Protein AF-0000000075631881 (afdb_homodimer)

Foldseek 3Di:
DVVLVVLVVVLVVLVVVLVVLVVCLVPPDDDPVNVVSVVVSVVSVVVSVVSVVVSVVVVVVCCVVVVD/DVVLVVLVVVLVVLVVVLVVLVVCLVPPDDDPVNVVSVVVSVVSVVVSVVSVVVSVVVVVVCCVVVVD

Nearest PDB structures (foldseek):
  4l0r-assembly1_B  TM=8.902E-01  e=3.513E-01  Homo sapiens
  3na7-assembly1_A  TM=8.625E-01  e=1.072E+00  Helicobacter pylori NCTC 11638
  4ilo-assembly1_A  TM=9.335E-01  e=8.196E+00  Chlamydia trachomatis L2/434/Bu
  3k6c-assembly1_A  TM=7.087E-01  e=4.848E+00  Nitrosomonas europaea
  3k6c-assembly1_J  TM=4.948E-01  e=3.063E+00  Nitrosomonas europaea

Secondary structure (DSSP, 8-state):
-HHHHHHHHHHHHHHHHHHHHHHHHHH--SSHHHHHHHHHHHHHHHHHHHHHHHHHHHHHHHHHHHT-/-HHHHHHHHHHHHHHHHHHHHHHHHHHS-SSHHHHHHHHHHH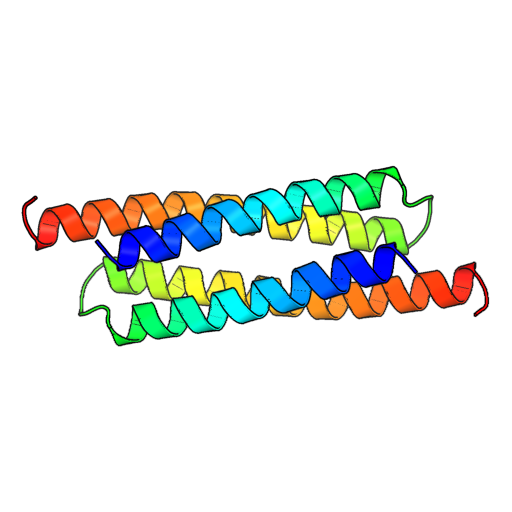HHHHHHHHHHHHHHHHHHHHHHHHT-

Solvent-accessible surface area (backbone atoms only — not comparable to full-atom values): 7312 Å² total; per-residue (Å²): 110,69,66,56,51,52,41,50,52,50,36,55,54,44,52,51,47,47,55,53,43,52,52,46,57,71,68,46,63,91,54,75,44,40,57,48,46,52,52,50,44,51,51,49,49,52,49,36,55,49,44,49,54,41,42,54,49,37,47,54,43,47,29,66,72,64,69,104,111,68,67,56,52,52,42,50,51,50,37,56,54,44,52,51,48,49,54,54,43,51,51,46,55,72,69,46,63,90,55,76,46,39,56,48,46,52,51,49,45,50,52,50,50,52,48,38,54,50,45,51,55,42,43,53,51,37,49,53,41,48,28,67,72,64,70,103

Radius of gyration: 16.89 Å; Cα contacts (8 Å, |Δi|>4): 104; chains: 2; bounding box: 19×60×32 Å

pLDDT: mean 89.64, std 8.31, range [59.59, 97.19]

Organism: Culex quinquefasciatus (NCBI:txid7176)

Sequence (136 aa):
MTEMTEMTKIYKISKWHIFRLKSLVERFGDGPGMKTLNMTLSMVAANVEWVSRSQTSIFNWIEQKYHFMTEMTEMTKIYKISKWHIFRLKSLVERFGDGPGMKTLNMTLSMVAANVEWVSRSQTSIFNWIEQKYHF

Structure (mmCIF, N/CA/C/O backbone):
data_AF-0000000075631881-model_v1
#
loop_
_entity.id
_entity.type
_entity.pdbx_description
1 polymer 'Alanyl aminopeptidase'
#
loop_
_atom_site.group_PDB
_atom_site.id
_atom_site.type_symbol
_atom_site.label_atom_id
_atom_site.label_alt_id
_atom_site.label_comp_id
_atom_site.label_asym_id
_atom_site.label_entity_id
_atom_site.label_seq_id
_atom_site.pdbx_PDB_ins_code
_atom_site.Cartn_x
_atom_site.Cartn_y
_atom_site.Cartn_z
_atom_site.occupancy
_atom_site.B_iso_or_equiv
_atom_site.auth_seq_id
_atom_site.auth_comp_id
_atom_site.auth_asym_id
_atom_site.auth_atom_id
_atom_site.pdbx_PDB_model_num
ATOM 1 N N . MET A 1 1 ? 6.363 20.922 5.238 1 67.38 1 MET A N 1
ATOM 2 C CA . MET A 1 1 ? 6.895 20.438 3.967 1 67.38 1 MET A CA 1
ATOM 3 C C . MET A 1 1 ? 7.27 18.969 4.059 1 67.38 1 MET A C 1
ATOM 5 O O . MET A 1 1 ? 6.988 18.188 3.139 1 67.38 1 MET A O 1
ATOM 9 N N . THR A 1 2 ? 7.691 18.531 5.234 1 79.94 2 THR A N 1
ATOM 10 C CA . THR A 1 2 ? 8.141 17.156 5.434 1 79.94 2 THR A CA 1
ATOM 11 C C . THR A 1 2 ? 6.961 16.188 5.383 1 79.94 2 THR A C 1
ATOM 13 O O . THR A 1 2 ? 7.07 15.094 4.812 1 79.94 2 THR A O 1
ATOM 16 N N . GLU A 1 3 ? 5.758 16.672 5.711 1 81 3 GLU A N 1
ATOM 17 C CA . GLU A 1 3 ? 4.555 15.836 5.727 1 81 3 GLU A CA 1
ATOM 18 C C . GLU A 1 3 ? 4.078 15.531 4.309 1 81 3 GLU A C 1
ATOM 20 O O . GLU A 1 3 ? 3.711 14.398 4.004 1 81 3 GLU A O 1
ATOM 25 N N . MET A 1 4 ? 4.227 16.531 3.555 1 85.75 4 MET A N 1
ATOM 26 C CA . MET A 1 4 ? 3.797 16.359 2.174 1 85.75 4 MET A CA 1
ATOM 27 C C . MET A 1 4 ? 4.758 15.438 1.42 1 85.75 4 MET A C 1
ATOM 29 O O . MET A 1 4 ? 4.336 14.648 0.578 1 85.75 4 MET A O 1
ATOM 33 N N . THR A 1 5 ? 6 15.602 1.818 1 92.12 5 THR A N 1
ATOM 34 C CA . THR A 1 5 ? 7.008 14.766 1.172 1 92.12 5 THR A C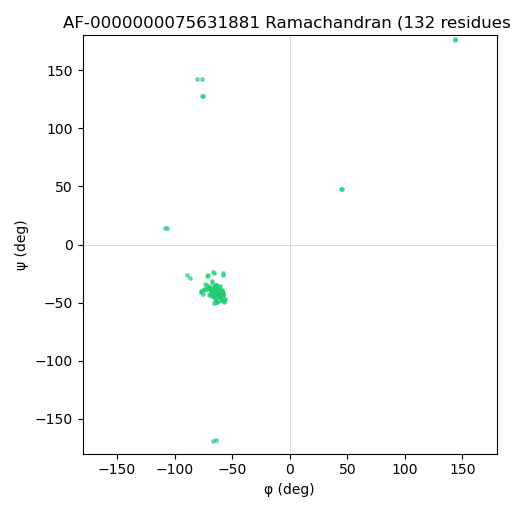A 1
ATOM 35 C C . THR A 1 5 ? 6.789 13.289 1.512 1 92.12 5 THR A C 1
ATOM 37 O O . THR A 1 5 ? 6.938 12.422 0.651 1 92.12 5 THR A O 1
ATOM 40 N N . GLU A 1 6 ? 6.457 13.008 2.723 1 91.81 6 GLU A N 1
ATOM 41 C CA . GLU A 1 6 ? 6.207 11.633 3.143 1 91.81 6 GLU A CA 1
ATOM 42 C C . GLU A 1 6 ? 4.996 11.047 2.42 1 91.81 6 GLU A C 1
ATOM 44 O O . GLU A 1 6 ? 5.051 9.922 1.921 1 91.81 6 GLU A O 1
ATOM 49 N N . MET A 1 7 ? 3.943 11.852 2.256 1 92.75 7 MET A N 1
ATOM 50 C CA . MET A 1 7 ? 2.74 11.359 1.587 1 92.75 7 MET A CA 1
ATOM 51 C C . MET A 1 7 ? 3 11.133 0.102 1 92.75 7 MET A C 1
ATOM 53 O O . MET A 1 7 ? 2.482 10.18 -0.482 1 92.75 7 MET A O 1
ATOM 57 N N . THR A 1 8 ? 3.768 12.031 -0.409 1 95.31 8 THR A N 1
ATOM 58 C CA . THR A 1 8 ? 4.113 11.875 -1.818 1 95.31 8 THR A CA 1
ATOM 59 C C . THR A 1 8 ? 4.93 10.609 -2.043 1 95.31 8 THR A C 1
ATOM 61 O O . THR A 1 8 ? 4.727 9.898 -3.031 1 95.31 8 THR A O 1
ATOM 64 N N . LYS A 1 9 ? 5.848 10.281 -1.112 1 95.5 9 LYS A N 1
ATOM 65 C CA . LYS A 1 9 ? 6.641 9.055 -1.2 1 95.5 9 LYS A CA 1
ATOM 66 C C . LYS A 1 9 ? 5.758 7.816 -1.111 1 95.5 9 LYS A C 1
ATOM 68 O O . LYS A 1 9 ? 5.902 6.883 -1.904 1 95.5 9 LYS A O 1
ATOM 73 N N . ILE A 1 10 ? 4.832 7.867 -0.207 1 96.12 10 ILE A N 1
ATOM 74 C CA . ILE A 1 10 ? 3.906 6.754 -0.027 1 96.12 10 ILE A CA 1
ATOM 75 C C . ILE A 1 10 ? 3.092 6.547 -1.303 1 96.12 10 ILE A C 1
ATOM 77 O O . ILE A 1 10 ? 2.957 5.422 -1.788 1 96.12 10 ILE A O 1
ATOM 81 N N . TYR A 1 11 ? 2.637 7.578 -1.926 1 96 11 TYR A N 1
ATOM 82 C CA . TYR A 1 11 ? 1.853 7.508 -3.152 1 96 11 TYR A CA 1
ATOM 83 C C . TYR A 1 11 ? 2.672 6.91 -4.289 1 96 11 TYR A C 1
ATOM 85 O O . TYR A 1 11 ? 2.232 5.969 -4.957 1 96 11 TYR A O 1
ATOM 93 N N . LYS A 1 12 ? 3.879 7.426 -4.492 1 96.5 12 LYS A N 1
ATOM 94 C CA . LYS A 1 12 ? 4.727 6.988 -5.598 1 96.5 12 LYS A CA 1
ATOM 95 C C . LYS A 1 12 ? 5.059 5.5 -5.48 1 96.5 12 LYS A C 1
ATOM 97 O O . L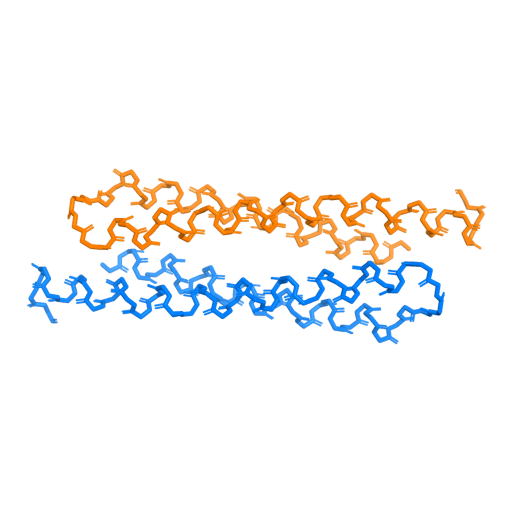YS A 1 12 ? 4.949 4.758 -6.457 1 96.5 12 LYS A O 1
ATOM 102 N N . ILE A 1 13 ? 5.402 5.008 -4.355 1 96.25 13 ILE A N 1
ATOM 103 C CA . ILE A 1 13 ? 5.809 3.619 -4.176 1 96.25 13 ILE A CA 1
ATOM 104 C C . ILE A 1 13 ? 4.59 2.703 -4.305 1 96.25 13 ILE A C 1
ATOM 106 O O . ILE A 1 13 ? 4.688 1.608 -4.863 1 96.25 13 ILE A O 1
ATOM 110 N N . SER A 1 14 ? 3.387 3.166 -3.787 1 95.62 14 SER A N 1
ATOM 111 C CA . SER A 1 14 ? 2.178 2.359 -3.922 1 95.62 14 SER A CA 1
ATOM 112 C C . SER A 1 14 ? 1.784 2.193 -5.387 1 95.62 14 SER A C 1
ATOM 114 O O . SER A 1 14 ? 1.286 1.139 -5.785 1 95.62 14 SER A O 1
ATOM 116 N N . LYS A 1 15 ? 2.002 3.227 -6.234 1 95.94 15 LYS A N 1
ATOM 117 C CA . LYS A 1 15 ? 1.745 3.131 -7.668 1 95.94 15 LYS A CA 1
ATOM 118 C C . LYS A 1 15 ? 2.652 2.092 -8.32 1 95.94 15 LYS A C 1
ATOM 120 O O . LYS A 1 15 ? 2.215 1.343 -9.195 1 95.94 15 LYS A O 1
ATOM 125 N N . TRP A 1 16 ? 3.83 2.068 -7.863 1 96.06 16 TRP A N 1
ATOM 126 C CA . TRP A 1 16 ? 4.781 1.085 -8.375 1 96.06 16 TRP A CA 1
ATOM 127 C C . TRP A 1 16 ? 4.332 -0.332 -8.039 1 96.06 16 TRP A C 1
ATOM 129 O O . TRP A 1 16 ? 4.496 -1.251 -8.844 1 96.06 16 TRP A O 1
ATOM 139 N N . HIS A 1 17 ? 3.686 -0.526 -6.852 1 96.19 17 HIS A N 1
ATOM 140 C CA . HIS A 1 17 ? 3.158 -1.832 -6.469 1 96.19 17 HIS A CA 1
ATOM 141 C C . HIS A 1 17 ? 2.1 -2.309 -7.461 1 96.19 17 HIS A C 1
ATOM 143 O O . HIS A 1 17 ? 2.031 -3.498 -7.773 1 96.19 17 HIS A O 1
ATOM 149 N N . ILE A 1 18 ? 1.282 -1.4 -7.977 1 96.38 18 ILE A N 1
ATOM 150 C CA . ILE A 1 18 ? 0.249 -1.751 -8.945 1 96.38 18 ILE A CA 1
ATOM 151 C C . ILE A 1 18 ? 0.894 -2.342 -10.195 1 96.38 18 ILE A C 1
ATOM 153 O O . ILE A 1 18 ? 0.459 -3.383 -10.695 1 96.38 18 ILE A O 1
ATOM 157 N N . PHE A 1 19 ? 1.949 -1.696 -10.641 1 95.31 19 PHE A N 1
ATOM 158 C CA . PHE A 1 19 ? 2.631 -2.162 -11.844 1 95.31 19 PHE A CA 1
ATOM 159 C C . PHE A 1 19 ? 3.203 -3.559 -11.633 1 95.31 19 PHE A C 1
A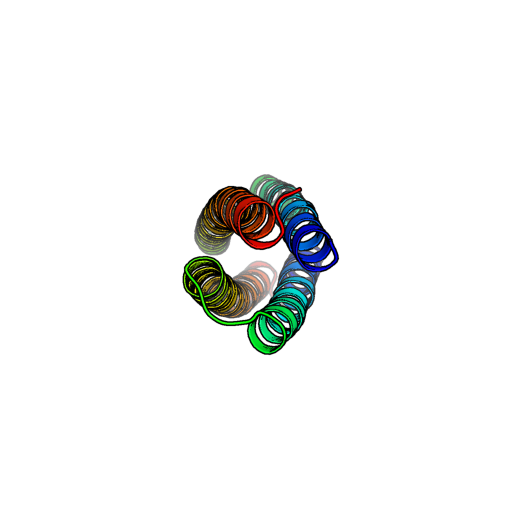TOM 161 O O . PHE A 1 19 ? 3.084 -4.422 -12.508 1 95.31 19 PHE A O 1
ATOM 168 N N . ARG A 1 20 ? 3.74 -3.764 -10.539 1 94.25 20 ARG A N 1
ATOM 169 C CA . ARG A 1 20 ? 4.336 -5.062 -10.242 1 94.25 20 ARG A CA 1
ATOM 170 C C . ARG A 1 20 ? 3.266 -6.145 -10.141 1 94.25 20 ARG A C 1
ATOM 172 O O . ARG A 1 20 ? 3.451 -7.258 -10.641 1 94.25 20 ARG A O 1
ATOM 179 N N . LEU A 1 21 ? 2.168 -5.801 -9.523 1 94 21 LEU A N 1
ATOM 180 C CA . LEU A 1 21 ? 1.071 -6.75 -9.391 1 94 21 LEU A CA 1
ATOM 181 C C . LEU A 1 21 ? 0.438 -7.051 -10.742 1 94 21 LEU A C 1
ATOM 183 O O . LEU A 1 21 ? 0.085 -8.195 -11.031 1 94 21 LEU A O 1
ATOM 187 N N . LYS A 1 22 ? 0.257 -6.062 -11.539 1 94.06 22 LYS A N 1
ATOM 188 C CA . LYS A 1 22 ? -0.288 -6.266 -12.875 1 94.06 22 LYS A CA 1
ATOM 189 C C . LYS A 1 22 ? 0.578 -7.23 -13.68 1 94.06 22 LYS A C 1
ATOM 191 O O . LYS A 1 22 ? 0.06 -8.102 -14.375 1 94.06 22 LYS A O 1
ATOM 196 N N . SER A 1 23 ? 1.887 -7.027 -13.539 1 92.06 23 SER A N 1
ATOM 197 C CA . SER A 1 23 ? 2.812 -7.918 -14.227 1 92.06 23 SER A CA 1
ATOM 198 C C . SER A 1 23 ? 2.658 -9.359 -13.75 1 92.06 23 SER A C 1
ATOM 200 O O . SER A 1 23 ? 2.732 -10.297 -14.547 1 92.06 23 SER A O 1
ATOM 202 N N . LEU A 1 24 ? 2.434 -9.555 -12.469 1 89.56 24 LEU A N 1
ATOM 203 C CA . LEU A 1 24 ? 2.236 -10.883 -11.906 1 89.56 24 LEU A CA 1
ATOM 204 C C . LEU A 1 24 ? 0.966 -11.523 -12.453 1 89.56 24 LEU A C 1
ATOM 206 O O . LEU A 1 24 ? 0.965 -12.703 -12.812 1 89.56 24 LEU A O 1
ATOM 210 N N . VAL A 1 25 ? -0.088 -10.766 -12.438 1 89.06 25 VAL A N 1
ATOM 211 C CA . VAL A 1 25 ? -1.375 -11.258 -12.922 1 89.06 25 VAL A CA 1
ATOM 212 C C . VAL A 1 25 ? -1.244 -11.703 -14.375 1 89.06 25 VAL A C 1
ATOM 214 O O . VAL A 1 25 ? -1.775 -12.742 -14.766 1 89.06 25 VAL A O 1
ATOM 217 N N . GLU A 1 26 ? -0.514 -10.93 -15.133 1 87.88 26 GLU A N 1
ATOM 218 C CA . GLU A 1 26 ? -0.34 -11.234 -16.547 1 87.88 26 GLU A CA 1
ATOM 219 C C . GLU A 1 26 ? 0.472 -12.508 -16.75 1 87.88 26 GLU A C 1
ATOM 221 O O . GLU A 1 26 ? 0.272 -13.234 -17.719 1 87.88 26 GLU A O 1
ATOM 226 N N . ARG A 1 27 ? 1.347 -12.742 -15.867 1 83 27 ARG A N 1
ATOM 227 C CA . ARG A 1 27 ? 2.27 -13.859 -16.016 1 83 27 ARG A CA 1
ATOM 228 C C . ARG A 1 27 ? 1.692 -15.133 -15.406 1 83 27 ARG A C 1
ATOM 230 O O . ARG A 1 27 ? 2.053 -16.234 -15.805 1 83 27 ARG A O 1
ATOM 237 N N . PHE A 1 28 ? 0.78 -14.75 -14.383 1 76.5 28 PHE A N 1
ATOM 238 C CA . PHE A 1 28 ? 0.314 -15.891 -13.602 1 76.5 28 PHE A CA 1
ATOM 239 C C . PHE A 1 28 ? -0.711 -16.703 -14.391 1 76.5 28 PHE A C 1
ATOM 241 O O . PHE A 1 28 ? -1.393 -16.156 -15.266 1 76.5 28 PHE A O 1
ATOM 248 N N . GLY A 1 29 ? -0.686 -17.766 -14.57 1 68 29 GLY A N 1
ATOM 249 C CA . GLY A 1 29 ? -1.633 -18.672 -15.219 1 68 29 GLY A CA 1
ATOM 250 C C . GLY A 1 29 ? -2.959 -18.766 -14.484 1 68 29 GLY A C 1
ATOM 251 O O . GLY A 1 29 ? -3.273 -17.906 -13.648 1 68 29 GLY A O 1
ATOM 252 N N . ASP A 1 30 ? -3.861 -19.812 -14.883 1 73.81 30 ASP A N 1
ATOM 253 C CA . ASP A 1 30 ? -5.215 -20.031 -14.383 1 73.81 30 ASP A CA 1
ATOM 254 C C . ASP A 1 30 ? -5.191 -20.75 -13.031 1 73.81 30 ASP A C 1
ATOM 256 O O . ASP A 1 30 ? -4.168 -21.312 -12.641 1 73.81 30 ASP A O 1
ATOM 260 N N . GLY A 1 31 ? -6.125 -20.391 -12.078 1 76 31 GLY A N 1
ATOM 261 C CA . GLY A 1 31 ? -6.238 -21.062 -10.797 1 76 31 GLY A CA 1
ATOM 262 C C . GLY A 1 31 ? -6.582 -20.109 -9.656 1 76 31 GLY A C 1
ATOM 263 O O . GLY A 1 31 ? -6.75 -18.906 -9.867 1 76 31 GLY A O 1
ATOM 264 N N . PRO A 1 32 ? -6.73 -20.812 -8.539 1 80.81 32 PRO A N 1
ATOM 265 C CA . PRO A 1 32 ? -7.152 -20.031 -7.371 1 80.81 32 PRO A CA 1
ATOM 266 C C . PRO A 1 32 ? -6.184 -18.891 -7.039 1 80.81 32 PRO A C 1
ATOM 268 O O . PRO A 1 32 ? -6.59 -17.875 -6.469 1 80.81 32 PRO A O 1
ATOM 271 N N . GLY A 1 33 ? -4.852 -19.125 -7.477 1 83.38 33 GLY A N 1
ATOM 272 C CA . GLY A 1 33 ? -3.865 -18.078 -7.227 1 83.38 33 GLY A CA 1
ATOM 273 C C . GLY A 1 33 ? -4.141 -16.797 -7.988 1 83.38 33 GLY A C 1
ATOM 274 O O . GLY A 1 33 ? -3.865 -15.703 -7.492 1 83.38 33 GLY A O 1
ATOM 275 N N . MET A 1 34 ? -4.844 -16.969 -9.07 1 89 34 MET A N 1
ATOM 276 C CA . MET A 1 34 ? -5.133 -15.812 -9.906 1 89 34 MET A CA 1
ATOM 277 C C . MET A 1 34 ? -6.227 -14.945 -9.281 1 89 34 MET A C 1
ATOM 279 O O . MET A 1 34 ? -6.164 -13.719 -9.344 1 89 34 MET A O 1
ATOM 283 N N . LYS A 1 35 ? -7.211 -15.578 -8.734 1 91.25 35 LYS A N 1
ATOM 284 C CA . LYS A 1 35 ? -8.25 -14.836 -8.031 1 91.25 35 LYS A CA 1
ATOM 285 C C . LYS A 1 35 ? -7.668 -14.008 -6.891 1 91.25 35 LYS A C 1
ATOM 287 O O . LYS A 1 35 ? -8.008 -12.836 -6.73 1 91.25 35 LYS A O 1
ATOM 292 N N . THR A 1 36 ? -6.754 -14.664 -6.176 1 93.25 36 THR A N 1
ATOM 293 C CA . THR A 1 36 ? -6.094 -13.984 -5.066 1 93.25 36 THR A CA 1
ATOM 294 C C . THR A 1 36 ? -5.258 -12.812 -5.574 1 93.25 36 THR A C 1
ATOM 296 O O . THR A 1 36 ? -5.277 -11.727 -4.984 1 93.25 36 THR A O 1
ATOM 299 N N . LEU A 1 37 ? -4.594 -12.984 -6.641 1 92.88 37 LEU A N 1
ATOM 300 C CA . LEU A 1 37 ? -3.768 -11.93 -7.223 1 92.88 37 LEU A CA 1
ATOM 301 C C . LEU A 1 37 ? -4.629 -10.773 -7.715 1 92.88 37 LEU A C 1
ATOM 303 O O . LEU A 1 37 ? -4.297 -9.609 -7.492 1 92.88 37 LEU A O 1
ATOM 307 N N . ASN A 1 38 ? -5.762 -11.094 -8.312 1 93.69 38 ASN A N 1
ATOM 308 C CA . ASN A 1 38 ? -6.66 -10.062 -8.812 1 93.69 38 ASN A CA 1
ATOM 309 C C . ASN A 1 38 ? -7.277 -9.258 -7.676 1 93.69 38 ASN A C 1
ATOM 311 O O . ASN A 1 38 ? -7.41 -8.031 -7.773 1 93.69 38 ASN A O 1
ATOM 315 N N . MET A 1 39 ? -7.609 -9.969 -6.637 1 95.19 39 MET A N 1
ATOM 316 C CA . MET A 1 39 ? -8.156 -9.281 -5.469 1 95.19 39 MET A CA 1
ATOM 317 C C . MET A 1 39 ? -7.105 -8.391 -4.816 1 95.19 39 MET A C 1
ATOM 319 O O . MET A 1 39 ? -7.414 -7.289 -4.367 1 95.19 39 MET A O 1
ATOM 323 N N . THR A 1 40 ? -5.863 -8.891 -4.793 1 95.44 40 THR A N 1
ATOM 324 C CA . THR A 1 40 ? -4.781 -8.086 -4.242 1 95.44 40 THR A CA 1
ATOM 325 C C . THR A 1 40 ? -4.551 -6.836 -5.094 1 95.44 40 THR A C 1
ATOM 327 O O . THR A 1 40 ? -4.375 -5.738 -4.559 1 95.44 40 THR A O 1
ATOM 330 N N . LEU A 1 41 ? -4.57 -7 -6.398 1 95.44 41 LEU A N 1
ATOM 331 C CA . LEU A 1 41 ? -4.422 -5.863 -7.305 1 95.44 41 LEU A CA 1
ATOM 332 C C . LEU A 1 41 ? -5.516 -4.832 -7.062 1 95.44 41 LEU A C 1
ATOM 334 O O . LEU A 1 41 ? -5.242 -3.631 -7.008 1 95.44 41 LEU A O 1
ATOM 338 N N . SER A 1 42 ? -6.691 -5.258 -6.84 1 96.5 42 SER A N 1
ATOM 339 C CA . SER A 1 42 ? -7.82 -4.363 -6.602 1 96.5 42 SER A CA 1
ATOM 340 C C . SER A 1 42 ? -7.672 -3.629 -5.273 1 96.5 42 SER A C 1
ATOM 342 O O . SER A 1 42 ? -7.965 -2.434 -5.184 1 96.5 42 SER A O 1
ATOM 344 N N . MET A 1 43 ? -7.227 -4.309 -4.316 1 96.25 43 MET A N 1
ATOM 345 C CA . MET A 1 43 ? -7.055 -3.705 -2.998 1 96.25 43 MET A CA 1
ATOM 346 C C . MET A 1 43 ? -5.941 -2.66 -3.02 1 96.25 43 MET A C 1
ATOM 348 O O . MET A 1 43 ? -6.09 -1.579 -2.447 1 96.25 43 MET A O 1
ATOM 352 N N . VAL A 1 44 ? -4.844 -2.988 -3.662 1 96.06 44 VAL A N 1
ATOM 353 C CA . VAL A 1 44 ? -3.73 -2.051 -3.744 1 96.06 44 VAL A CA 1
ATOM 354 C C . VAL A 1 44 ? -4.137 -0.835 -4.574 1 96.06 44 VAL A C 1
ATOM 356 O O . VAL A 1 44 ? -3.771 0.297 -4.25 1 96.06 44 VAL A O 1
ATOM 359 N N . ALA A 1 45 ? -4.941 -1.062 -5.613 1 97 45 ALA A N 1
ATOM 360 C CA . ALA A 1 45 ? -5.434 0.055 -6.414 1 97 45 ALA A CA 1
ATOM 361 C C . ALA A 1 45 ? -6.316 0.978 -5.582 1 97 45 ALA A C 1
ATOM 363 O O . ALA A 1 45 ? -6.227 2.203 -5.688 1 97 45 ALA A O 1
ATOM 364 N N . ALA A 1 46 ? -7.164 0.421 -4.789 1 96.12 46 ALA A N 1
ATOM 365 C CA . ALA A 1 46 ? -8.016 1.21 -3.904 1 96.12 46 ALA A CA 1
ATOM 366 C C . ALA A 1 46 ? -7.18 2.023 -2.92 1 96.12 46 ALA A C 1
ATOM 368 O O . ALA A 1 46 ? -7.488 3.184 -2.645 1 96.12 46 ALA A O 1
ATOM 369 N N . ASN A 1 47 ? -6.086 1.371 -2.408 1 96.19 47 ASN A N 1
ATOM 370 C CA . ASN A 1 47 ? -5.18 2.068 -1.503 1 96.19 47 ASN A CA 1
ATOM 371 C C . ASN A 1 47 ? -4.504 3.252 -2.188 1 96.19 47 ASN A C 1
ATOM 373 O O . ASN A 1 47 ? -4.352 4.316 -1.588 1 96.19 47 ASN A O 1
ATOM 377 N N . VAL A 1 48 ? -4.074 3.115 -3.377 1 96.19 48 VAL A N 1
ATOM 378 C CA . VAL A 1 48 ? -3.404 4.172 -4.129 1 96.19 48 VAL A CA 1
ATOM 379 C C . VAL A 1 48 ? -4.352 5.355 -4.312 1 96.19 48 VAL A C 1
ATOM 381 O O . VAL A 1 48 ? -3.953 6.512 -4.141 1 96.19 48 VAL A O 1
ATOM 384 N N . GLU A 1 49 ? -5.605 5.059 -4.66 1 96.44 49 GLU A N 1
ATOM 385 C CA . GLU A 1 49 ? -6.602 6.117 -4.828 1 96.44 49 GLU A CA 1
ATOM 386 C C . GLU A 1 49 ? -6.824 6.879 -3.527 1 96.44 49 GLU A C 1
ATOM 388 O O . GLU A 1 49 ? -6.871 8.109 -3.525 1 96.44 49 GLU A O 1
ATOM 393 N N . TRP A 1 50 ? -6.91 6.152 -2.475 1 96.81 50 TRP A N 1
ATOM 394 C CA . TRP A 1 50 ? -7.117 6.789 -1.177 1 96.81 50 TRP A CA 1
ATOM 395 C C . TRP A 1 50 ? -5.938 7.68 -0.813 1 96.81 50 TRP A C 1
ATOM 397 O O . TRP A 1 50 ? -6.121 8.82 -0.388 1 96.81 50 TRP A O 1
ATOM 407 N N . VAL A 1 51 ? -4.746 7.16 -0.918 1 95.88 51 VAL A N 1
ATOM 408 C CA . VAL A 1 51 ? -3.543 7.906 -0.558 1 95.88 51 VAL A CA 1
ATOM 409 C C . VAL A 1 51 ? -3.449 9.172 -1.402 1 95.88 51 VAL A C 1
ATOM 411 O O . VAL A 1 51 ? -3.064 10.234 -0.903 1 95.88 51 VAL A O 1
ATOM 414 N N . SER A 1 52 ? -3.814 9.055 -2.682 1 95.88 52 SER A N 1
ATOM 415 C CA . SER A 1 52 ? -3.811 10.227 -3.557 1 95.88 52 SER A CA 1
ATOM 416 C C . SER A 1 52 ? -4.75 11.312 -3.035 1 95.88 52 SER A C 1
ATOM 418 O O . SER A 1 52 ? -4.367 12.477 -2.947 1 95.88 52 SER A O 1
ATOM 420 N N . ARG A 1 53 ? -5.949 11.008 -2.67 1 95 53 ARG A N 1
ATOM 421 C CA . ARG A 1 53 ? -6.938 11.945 -2.143 1 95 53 ARG A CA 1
ATOM 422 C C . ARG A 1 53 ? -6.48 12.523 -0.809 1 95 53 ARG A C 1
ATOM 424 O O . ARG A 1 53 ? -6.6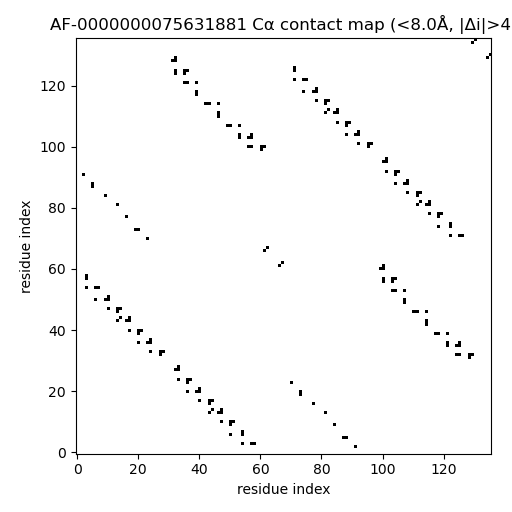6 13.719 -0.551 1 95 53 ARG A O 1
ATOM 431 N N . SER A 1 54 ? -5.887 11.617 0.006 1 94 54 SER A N 1
ATOM 432 C CA . SER A 1 54 ? -5.418 12.039 1.324 1 94 54 SER A CA 1
ATOM 433 C C . SER A 1 54 ? -4.285 13.055 1.215 1 94 54 SER A C 1
ATOM 435 O O . SER A 1 54 ? -4.215 14 2.004 1 94 54 SER A O 1
ATOM 437 N N . GLN A 1 55 ? -3.391 12.773 0.249 1 92.81 55 GLN A N 1
ATOM 438 C CA . GLN A 1 55 ? -2.281 13.695 0.028 1 92.81 55 GLN A CA 1
ATOM 439 C C . GLN A 1 55 ? -2.789 15.102 -0.271 1 92.81 55 GLN A C 1
ATOM 441 O O . GLN A 1 55 ? -2.289 16.078 0.291 1 92.81 55 GLN A O 1
ATOM 446 N N . THR A 1 56 ? -3.771 15.172 -1.178 1 92.5 56 THR A N 1
ATOM 447 C CA . THR A 1 56 ? -4.348 16.469 -1.527 1 92.5 56 THR A CA 1
ATOM 448 C C . THR A 1 56 ? -4.973 17.125 -0.303 1 92.5 56 THR A C 1
ATOM 450 O O . THR A 1 56 ? -4.77 18.328 -0.063 1 92.5 56 THR A O 1
ATOM 453 N N . SER A 1 57 ? -5.715 16.359 0.476 1 90.56 57 SER A N 1
ATOM 454 C CA . SER A 1 57 ? -6.383 16.859 1.669 1 90.56 57 SER A CA 1
ATOM 455 C C . SER A 1 57 ? -5.375 17.375 2.689 1 90.56 57 SER A C 1
ATOM 457 O O . SER A 1 57 ? -5.578 18.438 3.287 1 90.56 57 SER A O 1
ATOM 459 N N . ILE A 1 58 ? -4.34 16.75 2.889 1 89.5 58 ILE A N 1
ATOM 460 C CA . ILE A 1 58 ? -3.316 17.109 3.861 1 89.5 58 ILE A CA 1
ATOM 461 C C . ILE A 1 58 ? -2.59 18.375 3.396 1 89.5 58 ILE A C 1
ATOM 463 O O . ILE A 1 58 ? -2.314 19.266 4.199 1 89.5 58 ILE A O 1
ATOM 467 N N . PHE A 1 59 ? -2.283 18.391 2.119 1 88.5 59 PHE A N 1
ATOM 468 C CA . PHE A 1 59 ? -1.645 19.578 1.562 1 88.5 59 PHE A CA 1
ATOM 469 C C . PHE A 1 59 ? -2.5 20.812 1.801 1 88.5 59 PHE A C 1
ATOM 471 O O . PHE A 1 59 ? -1.999 21.844 2.258 1 88.5 59 PHE A O 1
ATOM 478 N N . ASN A 1 60 ? -3.783 20.688 1.48 1 88.94 60 ASN A N 1
ATOM 479 C CA . ASN A 1 60 ? -4.695 21.812 1.667 1 88.94 60 ASN A CA 1
ATOM 480 C C . ASN A 1 60 ? -4.75 22.266 3.127 1 88.94 60 ASN A C 1
ATOM 482 O O . ASN A 1 60 ? -4.77 23.453 3.42 1 88.94 60 ASN A O 1
ATOM 486 N N . TRP A 1 61 ? -4.805 21.297 3.963 1 86.44 61 TRP A N 1
ATOM 487 C CA . TRP A 1 61 ? -4.859 21.594 5.391 1 86.44 61 TRP A CA 1
ATOM 488 C C . TRP A 1 61 ? -3.59 22.312 5.844 1 86.44 61 TRP A C 1
ATOM 490 O O . TRP A 1 61 ? -3.652 23.281 6.605 1 86.44 61 TRP A O 1
ATOM 500 N N . ILE A 1 62 ? -2.473 21.922 5.398 1 83.56 62 ILE A N 1
ATOM 501 C CA . ILE A 1 62 ? -1.195 22.516 5.766 1 83.56 62 ILE A CA 1
ATOM 502 C C . ILE A 1 62 ? -1.118 23.938 5.215 1 83.56 62 ILE A C 1
ATOM 504 O O . ILE A 1 62 ? -0.637 24.844 5.898 1 83.56 62 ILE A O 1
ATOM 508 N N . GLU A 1 63 ? -1.502 24.047 4.047 1 85.56 63 GLU A N 1
ATOM 509 C CA . GLU A 1 63 ? -1.495 25.375 3.438 1 85.56 63 GLU A CA 1
ATOM 510 C C . GLU A 1 63 ? -2.377 26.344 4.219 1 85.56 63 GLU A C 1
ATOM 512 O O . GLU A 1 63 ? -2.02 27.516 4.395 1 85.56 63 GLU A O 1
ATOM 517 N N . GLN A 1 64 ? -3.504 25.906 4.66 1 83.44 64 GLN A N 1
ATOM 518 C CA . GLN A 1 64 ? -4.426 26.75 5.426 1 83.44 64 GLN A CA 1
ATOM 519 C C . GLN A 1 64 ? -3.867 27.047 6.812 1 83.44 64 GLN A C 1
ATOM 521 O O . GLN A 1 64 ? -4.051 28.156 7.328 1 83.44 64 GLN A O 1
ATOM 526 N N . LYS A 1 65 ? -3.248 26.109 7.336 1 81.19 65 LYS A N 1
ATOM 527 C CA . LYS A 1 65 ? -2.736 26.266 8.695 1 81.19 65 LYS A CA 1
ATOM 528 C C . LYS A 1 65 ? -1.477 27.125 8.719 1 81.19 65 LYS A C 1
ATOM 530 O O . LYS A 1 65 ? -1.271 27.906 9.641 1 81.19 65 LYS A O 1
ATOM 535 N N . TYR A 1 66 ? -0.698 26.875 7.734 1 79.12 66 TYR A N 1
ATOM 536 C CA . TYR A 1 66 ? 0.59 27.547 7.793 1 79.12 66 TYR A CA 1
ATOM 537 C C . TYR A 1 66 ? 0.667 28.656 6.754 1 79.12 66 TYR A C 1
ATOM 539 O O . TYR A 1 66 ? 1.67 29.375 6.672 1 79.12 66 TYR A O 1
ATOM 547 N N . HIS A 1 67 ? -0.39 29 6.238 1 73.06 67 HIS A N 1
ATOM 548 C CA . HIS A 1 67 ? -0.592 30.141 5.355 1 73.06 67 HIS A CA 1
ATOM 549 C C . HIS A 1 67 ? 0.515 30.234 4.312 1 73.06 67 HIS A C 1
ATOM 551 O O . HIS A 1 67 ? 1.207 31.25 4.223 1 73.06 67 HIS A O 1
ATOM 557 N N . PHE A 1 68 ? 0.825 29.109 3.652 1 59.59 68 PHE A N 1
ATOM 558 C CA . PHE A 1 68 ? 1.695 29.328 2.504 1 59.59 68 PHE A CA 1
ATOM 559 C C . PHE A 1 68 ? 0.965 29.016 1.203 1 59.59 68 PHE A C 1
ATOM 561 O O . PHE A 1 68 ? -0.014 28.266 1.198 1 59.59 68 PHE A O 1
ATOM 568 N N . MET B 1 1 ? 9.008 -18.922 -8.156 1 67 1 MET B N 1
ATOM 569 C CA . MET B 1 1 ? 9.75 -18.25 -7.086 1 67 1 MET B CA 1
ATOM 570 C C . MET B 1 1 ? 9.688 -16.734 -7.242 1 67 1 MET B C 1
ATOM 572 O O . MET B 1 1 ? 9.57 -16.016 -6.25 1 67 1 MET B O 1
ATOM 576 N N . THR B 1 2 ? 9.516 -16.25 -8.469 1 80.44 2 THR B N 1
ATOM 577 C CA . THR B 1 2 ? 9.516 -14.828 -8.766 1 80.44 2 THR B CA 1
ATOM 578 C C . THR B 1 2 ? 8.234 -14.164 -8.25 1 80.44 2 THR B C 1
ATOM 580 O O . THR B 1 2 ? 8.273 -13.062 -7.711 1 80.44 2 THR B O 1
ATOM 583 N N . GLU B 1 3 ? 7.137 -14.945 -8.156 1 81.75 3 GLU B N 1
ATOM 584 C CA . GLU B 1 3 ? 5.844 -14.43 -7.711 1 81.75 3 GLU B CA 1
ATOM 585 C C . GLU B 1 3 ? 5.844 -14.18 -6.207 1 81.75 3 GLU B C 1
ATOM 587 O O . GLU B 1 3 ? 5.352 -13.141 -5.75 1 81.75 3 GLU B O 1
ATOM 592 N N . MET B 1 4 ? 6.508 -15.094 -5.582 1 86.75 4 MET B N 1
ATOM 593 C CA . MET B 1 4 ? 6.551 -14.945 -4.129 1 86.75 4 MET B CA 1
ATOM 594 C C . MET B 1 4 ? 7.48 -13.805 -3.725 1 86.75 4 MET B C 1
ATOM 596 O O . MET B 1 4 ? 7.219 -13.102 -2.752 1 86.75 4 MET B O 1
ATOM 600 N N . THR B 1 5 ? 8.508 -13.688 -4.547 1 92.69 5 THR B N 1
ATOM 601 C CA . THR B 1 5 ? 9.453 -12.617 -4.262 1 92.69 5 THR B CA 1
ATOM 602 C C . THR B 1 5 ? 8.789 -11.25 -4.43 1 92.69 5 THR B C 1
ATOM 604 O O . THR B 1 5 ? 9.016 -10.344 -3.627 1 92.69 5 THR B O 1
ATOM 607 N N . GLU B 1 6 ? 8 -11.094 -5.438 1 92.06 6 GLU B N 1
ATOM 608 C CA . GLU B 1 6 ? 7.301 -9.836 -5.68 1 92.06 6 GLU B CA 1
ATOM 609 C C . GLU B 1 6 ? 6.312 -9.531 -4.559 1 92.06 6 GLU B C 1
ATOM 611 O O . GLU B 1 6 ? 6.266 -8.406 -4.055 1 92.06 6 GLU B O 1
ATOM 616 N N . MET B 1 7 ? 5.609 -10.562 -4.062 1 93.38 7 MET B N 1
ATOM 617 C CA . MET B 1 7 ? 4.633 -10.352 -3 1 93.38 7 MET B CA 1
ATOM 618 C C . MET B 1 7 ? 5.324 -10 -1.687 1 93.38 7 MET B C 1
ATOM 620 O O . MET B 1 7 ? 4.824 -9.18 -0.917 1 93.38 7 MET B O 1
ATOM 624 N N . THR B 1 8 ? 6.43 -10.656 -1.521 1 95.69 8 THR B N 1
ATOM 625 C CA . THR B 1 8 ? 7.195 -10.367 -0.311 1 95.69 8 THR B CA 1
ATOM 626 C C . THR B 1 8 ? 7.699 -8.922 -0.321 1 95.69 8 THR B C 1
ATOM 628 O O . THR B 1 8 ? 7.684 -8.25 0.709 1 95.69 8 THR B O 1
ATOM 631 N N . LYS B 1 9 ? 8.133 -8.398 -1.488 1 95.44 9 LYS B N 1
ATOM 632 C CA . LYS B 1 9 ? 8.586 -7.012 -1.621 1 95.44 9 LYS B CA 1
ATOM 633 C C . LYS B 1 9 ? 7.445 -6.035 -1.345 1 95.44 9 LYS B C 1
ATOM 635 O O . LYS B 1 9 ? 7.617 -5.066 -0.6 1 95.44 9 LYS B O 1
ATOM 640 N N . ILE B 1 10 ? 6.309 -6.363 -1.881 1 96.25 10 ILE B N 1
ATOM 641 C CA . ILE B 1 10 ? 5.137 -5.52 -1.679 1 96.25 10 ILE B CA 1
ATOM 642 C C . ILE B 1 10 ? 4.785 -5.469 -0.193 1 96.25 10 ILE B C 1
ATOM 644 O O . ILE B 1 10 ? 4.562 -4.391 0.361 1 96.25 10 ILE B O 1
ATOM 648 N N . TYR B 1 11 ? 4.879 -6.539 0.488 1 96.19 11 TYR B N 1
ATOM 649 C CA . TYR B 1 11 ? 4.574 -6.613 1.912 1 96.19 11 TYR B CA 1
ATOM 650 C C . TYR B 1 11 ? 5.559 -5.781 2.725 1 96.19 11 TYR B C 1
ATOM 652 O O . TYR B 1 11 ? 5.156 -4.949 3.539 1 96.19 11 TYR B O 1
ATOM 660 N N . LYS B 1 12 ? 6.855 -5.949 2.51 1 96.69 12 LYS B N 1
ATOM 661 C CA . LYS B 1 12 ? 7.895 -5.262 3.275 1 96.69 12 LYS B CA 1
ATOM 662 C C . LYS B 1 12 ? 7.781 -3.75 3.119 1 96.69 12 LYS B C 1
ATOM 664 O O . LYS B 1 12 ? 7.832 -3.012 4.105 1 96.69 12 LYS B O 1
ATOM 669 N N . ILE B 1 13 ? 7.551 -3.277 1.923 1 96.19 13 ILE B N 1
ATOM 670 C CA . ILE B 1 13 ? 7.512 -1.842 1.671 1 96.19 13 ILE B CA 1
ATOM 671 C C . ILE B 1 13 ? 6.238 -1.248 2.268 1 96.19 13 ILE B C 1
ATOM 673 O O . ILE B 1 13 ? 6.254 -0.141 2.811 1 96.19 13 ILE B O 1
ATOM 677 N N . SER B 1 14 ? 5.082 -2.012 2.172 1 95.75 14 SER B N 1
ATOM 678 C CA . SER B 1 14 ? 3.842 -1.521 2.762 1 95.75 14 SER B CA 1
ATOM 679 C C . SER B 1 14 ? 3.963 -1.395 4.277 1 95.75 14 SER B C 1
ATOM 681 O O . SER B 1 14 ? 3.393 -0.48 4.875 1 95.75 14 SER B O 1
ATOM 683 N N . LYS B 1 15 ? 4.703 -2.293 4.953 1 96.12 15 LYS B N 1
ATOM 684 C CA . LYS B 1 15 ? 4.949 -2.201 6.387 1 96.12 15 LYS B CA 1
ATOM 685 C C . LYS B 1 15 ? 5.742 -0.942 6.73 1 96.12 15 LYS B C 1
ATOM 687 O O . LYS B 1 15 ? 5.473 -0.291 7.742 1 96.12 15 LYS B O 1
ATOM 692 N N . TRP B 1 16 ? 6.645 -0.66 5.891 1 95.94 16 TRP B N 1
ATOM 693 C CA . TRP B 1 16 ? 7.43 0.555 6.074 1 95.94 16 TRP B CA 1
ATOM 694 C C . TRP B 1 16 ? 6.547 1.795 5.973 1 95.94 16 TRP B C 1
ATOM 696 O O . TRP B 1 16 ? 6.742 2.764 6.711 1 95.94 16 TRP B O 1
ATOM 706 N N . HIS B 1 17 ? 5.516 1.773 5.074 1 96.31 17 HIS B N 1
ATOM 707 C CA . HIS B 1 17 ? 4.582 2.887 4.953 1 96.31 17 HIS B CA 1
ATOM 708 C C . HIS B 1 17 ? 3.836 3.125 6.262 1 96.31 17 HIS B C 1
ATOM 710 O O . HIS B 1 17 ? 3.59 4.273 6.641 1 96.31 17 HIS B O 1
ATOM 716 N N . ILE B 1 18 ? 3.516 2.072 6.988 1 96.44 18 ILE B N 1
ATOM 717 C CA . ILE B 1 18 ? 2.83 2.191 8.266 1 96.44 18 ILE B CA 1
ATOM 718 C C . ILE B 1 18 ? 3.697 2.979 9.25 1 96.44 18 ILE B C 1
ATOM 720 O O . ILE B 1 18 ? 3.217 3.898 9.914 1 96.44 18 ILE B O 1
ATOM 724 N N . PHE B 1 19 ? 4.965 2.648 9.273 1 95.56 19 PHE B N 1
ATOM 725 C CA . PHE B 1 19 ? 5.883 3.324 10.18 1 95.56 19 PHE B CA 1
ATOM 726 C C . PHE B 1 19 ? 5.973 4.809 9.859 1 95.56 19 PHE B C 1
ATOM 728 O O . PHE B 1 19 ? 5.941 5.652 10.758 1 95.56 19 PHE B O 1
ATOM 735 N N . ARG B 1 20 ? 6.039 5.086 8.641 1 94.25 20 ARG B N 1
ATOM 736 C CA . ARG B 1 20 ? 6.145 6.477 8.211 1 94.25 20 ARG B CA 1
ATOM 737 C C . ARG B 1 20 ? 4.871 7.25 8.539 1 94.25 20 ARG B C 1
ATOM 739 O O . ARG B 1 20 ? 4.93 8.398 8.984 1 94.25 20 ARG B O 1
ATOM 746 N N . LEU B 1 21 ? 3.758 6.602 8.312 1 94 21 LEU B N 1
ATOM 747 C CA . LEU B 1 21 ? 2.479 7.238 8.602 1 94 21 LEU B CA 1
ATOM 748 C C . LEU B 1 21 ? 2.299 7.438 10.102 1 94 21 LEU B C 1
ATOM 750 O O . LEU B 1 21 ? 1.792 8.477 10.539 1 94 21 LEU B O 1
ATOM 754 N N . LYS B 1 22 ? 2.656 6.492 10.875 1 94.06 22 LYS B N 1
ATOM 755 C CA . LYS B 1 22 ? 2.574 6.617 12.328 1 94.06 22 LYS B CA 1
ATOM 756 C C . LYS B 1 22 ? 3.396 7.801 12.82 1 94.06 22 LYS B C 1
ATOM 758 O O . LYS B 1 22 ? 2.951 8.555 13.695 1 94.06 22 LYS B O 1
ATOM 763 N N . SER B 1 23 ? 4.574 7.91 12.219 1 92.06 23 SER B N 1
ATOM 764 C CA . SER B 1 23 ? 5.434 9.031 12.586 1 92.06 23 SER B CA 1
ATOM 765 C C . SER B 1 23 ? 4.773 10.367 12.25 1 92.06 23 SER B C 1
ATOM 767 O O . SER B 1 23 ? 4.883 11.328 13.008 1 92.06 23 SER B O 1
ATOM 769 N N . LEU B 1 24 ? 4.09 10.438 11.125 1 89.25 24 LEU B N 1
ATOM 770 C CA . LEU B 1 24 ? 3.391 11.656 10.719 1 89.25 24 LEU B CA 1
ATOM 771 C C . LEU B 1 24 ? 2.268 11.992 11.695 1 89.25 24 LEU B C 1
ATOM 773 O O . LEU B 1 24 ? 2.1 13.148 12.078 1 89.25 24 LEU B O 1
ATOM 777 N N . VAL B 1 25 ? 1.5 10.992 12.039 1 88.88 25 VAL B N 1
ATOM 778 C CA . VAL B 1 25 ? 0.38 11.172 12.953 1 88.88 25 VAL B CA 1
ATOM 779 C C . VAL B 1 25 ? 0.889 11.703 14.289 1 88.88 25 VAL B C 1
ATOM 781 O O . VAL B 1 25 ? 0.281 12.594 14.883 1 88.88 25 VAL B O 1
ATOM 784 N N . GLU B 1 26 ? 1.992 11.188 14.719 1 88 26 GLU B N 1
ATOM 785 C CA . GLU B 1 26 ? 2.559 11.594 16 1 88 26 GLU B C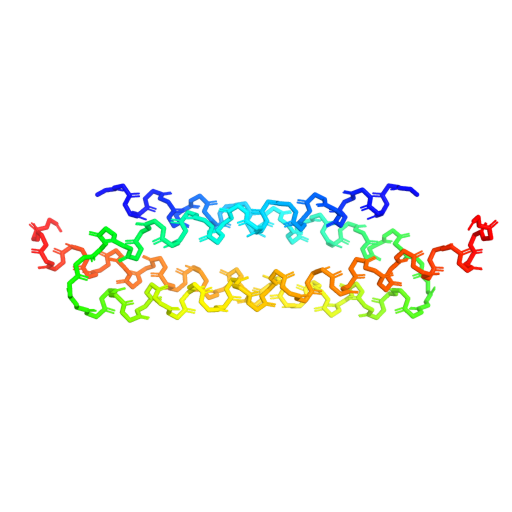A 1
ATOM 786 C C . GLU B 1 26 ? 3.045 13.039 15.953 1 88 26 GLU B C 1
ATOM 788 O O . GLU B 1 26 ? 3.018 13.742 16.969 1 88 26 GLU B O 1
ATOM 793 N N . ARG B 1 27 ? 3.498 13.422 14.828 1 82.88 27 ARG B N 1
ATOM 794 C CA . ARG B 1 27 ? 4.098 14.75 14.688 1 82.88 27 ARG B CA 1
ATOM 795 C C . ARG B 1 27 ? 3.039 15.805 14.383 1 82.88 27 ARG B C 1
ATOM 797 O O . ARG B 1 27 ? 3.219 16.984 14.711 1 82.88 27 ARG B O 1
ATOM 804 N N . PHE B 1 28 ? 2.004 15.18 13.703 1 76.06 28 PHE B N 1
ATOM 805 C CA . PHE B 1 28 ? 1.025 16.141 13.203 1 76.06 28 PHE B CA 1
ATOM 806 C C . PHE B 1 28 ? 0.133 16.641 14.328 1 76.06 28 PHE B C 1
ATOM 808 O O . PHE B 1 28 ? -0.07 15.945 15.328 1 76.06 28 PHE B O 1
ATOM 815 N N . GLY B 1 29 ? -0.054 17.688 14.562 1 67.44 29 GLY B N 1
ATOM 816 C CA . GLY B 1 29 ? -0.927 18.312 15.547 1 67.44 29 GLY B CA 1
ATOM 817 C C . GLY B 1 29 ? -2.4 18.078 15.258 1 67.44 29 GLY B C 1
ATOM 818 O O . GLY B 1 29 ? -2.756 17.25 14.422 1 67.44 29 GLY B O 1
ATOM 819 N N . ASP B 1 30 ? -3.342 18.828 16 1 72.44 30 ASP B N 1
ATOM 820 C CA . ASP B 1 30 ? -4.797 18.719 15.984 1 72.44 30 ASP B CA 1
ATOM 821 C C . ASP B 1 30 ? -5.371 19.359 14.727 1 72.44 30 ASP B C 1
ATOM 823 O O . ASP B 1 30 ? -4.695 20.156 14.07 1 72.44 30 ASP B O 1
ATOM 827 N N . GLY B 1 31 ? -6.445 18.797 14.094 1 75.31 31 GLY B N 1
ATOM 828 C CA . GLY B 1 31 ? -7.121 19.359 12.93 1 75.31 31 GLY B CA 1
ATOM 829 C C . GLY B 1 31 ? -7.598 18.297 11.945 1 75.31 31 GLY B C 1
ATOM 830 O O . GLY B 1 31 ? -7.379 17.109 12.156 1 75.31 31 GLY B O 1
ATOM 831 N N . PRO B 1 32 ? -8.281 18.875 10.969 1 80 32 PRO B N 1
ATOM 832 C CA . PRO B 1 32 ? -8.867 17.953 9.992 1 80 32 PRO B CA 1
ATOM 833 C C . PRO B 1 32 ? -7.824 17.078 9.312 1 80 32 PRO B C 1
ATOM 835 O O . PRO B 1 32 ? -8.141 15.961 8.875 1 80 32 PRO B O 1
ATOM 838 N N . GLY B 1 33 ? -6.512 17.641 9.312 1 83.06 33 GLY B N 1
ATOM 839 C CA . GLY B 1 33 ? -5.445 16.859 8.703 1 83.06 33 GLY B CA 1
ATOM 840 C C . GLY B 1 33 ? -5.133 15.594 9.469 1 83.06 33 GLY B C 1
ATOM 841 O O . GLY B 1 33 ? -4.785 14.57 8.875 1 83.06 33 GLY B O 1
ATOM 842 N N . MET B 1 34 ? -5.477 15.633 10.719 1 88.5 34 MET B N 1
ATOM 843 C CA . MET B 1 34 ? -5.176 14.484 11.562 1 88.5 34 MET B CA 1
ATOM 844 C C . MET B 1 34 ? -6.164 13.344 11.305 1 88.5 34 MET B C 1
ATOM 846 O O . MET B 1 34 ? -5.777 12.18 11.289 1 88.5 34 MET B O 1
ATOM 850 N N . LYS B 1 35 ? -7.391 13.695 11.156 1 90.81 35 LYS B N 1
ATOM 851 C CA . LYS B 1 35 ? -8.391 12.688 10.82 1 90.81 35 LYS B CA 1
ATOM 852 C C . LYS B 1 35 ? -8.039 11.977 9.516 1 90.81 35 LYS B C 1
ATOM 854 O O . LYS B 1 35 ? -8.109 10.75 9.43 1 90.81 35 LYS B O 1
ATOM 859 N N . THR B 1 36 ? -7.621 12.797 8.562 1 93.06 36 THR B N 1
ATOM 860 C CA . THR B 1 36 ? -7.23 12.25 7.27 1 93.06 36 THR B CA 1
ATOM 861 C C . THR B 1 36 ? -6.012 11.344 7.414 1 93.06 36 THR B C 1
ATOM 863 O O . THR B 1 36 ? -5.965 10.266 6.824 1 93.06 36 THR B O 1
ATOM 866 N N . LEU B 1 37 ? -5.094 11.719 8.195 1 92.69 37 LEU B N 1
ATOM 867 C CA . LEU B 1 37 ? -3.891 10.93 8.422 1 92.69 37 LEU B CA 1
ATOM 868 C C . LEU B 1 37 ? -4.227 9.617 9.125 1 92.69 37 LEU B C 1
ATOM 870 O O . LEU B 1 37 ? -3.719 8.555 8.758 1 92.69 37 LEU B O 1
ATOM 874 N N . ASN B 1 38 ? -5.133 9.68 10.094 1 93.44 38 ASN B N 1
ATOM 875 C CA . ASN B 1 38 ? -5.523 8.484 10.828 1 93.44 38 ASN B CA 1
ATOM 876 C C . ASN B 1 38 ? -6.27 7.5 9.938 1 93.44 38 ASN B C 1
ATOM 878 O O . ASN B 1 38 ? -6.055 6.289 10.031 1 93.44 38 ASN B O 1
ATOM 882 N N . MET B 1 39 ? -7.105 8.062 9.109 1 94.75 39 MET B N 1
ATOM 883 C CA . MET B 1 39 ? -7.832 7.203 8.18 1 94.75 39 MET B CA 1
ATOM 884 C C . MET B 1 39 ? -6.879 6.57 7.168 1 94.75 39 MET B C 1
ATOM 886 O O . MET B 1 39 ? -7.039 5.406 6.801 1 94.75 39 MET B O 1
ATOM 890 N N . THR B 1 40 ? -5.891 7.352 6.734 1 95.31 40 THR B N 1
ATOM 891 C CA . THR B 1 40 ? -4.895 6.809 5.816 1 95.31 40 THR B CA 1
ATOM 892 C C . THR B 1 40 ? -4.094 5.695 6.484 1 95.31 40 THR B C 1
ATOM 894 O O . THR B 1 40 ? -3.85 4.648 5.879 1 95.31 40 THR B O 1
ATOM 897 N N . LEU B 1 41 ? -3.713 5.91 7.727 1 95.44 41 LEU B N 1
ATOM 898 C CA . LEU B 1 41 ? -2.992 4.891 8.484 1 95.44 41 LEU B CA 1
ATOM 899 C C . LEU B 1 41 ? -3.811 3.607 8.578 1 95.44 41 LEU B C 1
ATOM 901 O O . LEU B 1 41 ? -3.281 2.512 8.383 1 95.44 41 LEU B O 1
ATOM 905 N N . SER B 1 42 ? -5.051 3.734 8.789 1 96.44 42 SER B N 1
ATOM 906 C CA . SER B 1 42 ? -5.934 2.58 8.914 1 96.44 42 SER B CA 1
ATOM 907 C C . SER B 1 42 ? -6.066 1.841 7.586 1 96.44 42 SER B C 1
ATOM 909 O O . SER B 1 42 ? -6.07 0.608 7.555 1 96.44 42 SER B O 1
ATOM 911 N N . MET B 1 43 ? -6.172 2.559 6.566 1 96.06 43 MET B N 1
ATOM 912 C CA . MET B 1 43 ? -6.309 1.956 5.242 1 96.06 43 MET B CA 1
ATOM 913 C C . MET B 1 43 ? -5.035 1.218 4.848 1 96.06 43 MET B C 1
ATOM 915 O O . MET B 1 43 ? -5.098 0.106 4.316 1 96.06 43 MET B O 1
ATOM 919 N N . VAL B 1 44 ? -3.902 1.824 5.074 1 96.19 44 VAL B N 1
ATOM 920 C CA . VAL B 1 44 ? -2.633 1.193 4.738 1 96.19 44 VAL B CA 1
ATOM 921 C C . VAL B 1 44 ? -2.426 -0.048 5.605 1 96.19 44 VAL B C 1
ATOM 923 O O . VAL B 1 44 ? -1.936 -1.073 5.125 1 96.19 44 VAL B O 1
ATOM 926 N N . ALA B 1 45 ? -2.857 0.034 6.867 1 97.19 45 ALA B N 1
ATOM 927 C CA . ALA B 1 45 ? -2.758 -1.129 7.746 1 97.19 45 ALA B CA 1
ATOM 928 C C . ALA B 1 45 ? -3.615 -2.281 7.227 1 97.19 45 ALA B C 1
ATOM 930 O O . ALA B 1 45 ? -3.189 -3.438 7.25 1 97.19 45 ALA B O 1
ATOM 931 N N . ALA B 1 46 ? -4.785 -2 6.805 1 96.19 46 ALA B N 1
ATOM 932 C CA . ALA B 1 46 ? -5.668 -3.016 6.234 1 96.19 46 ALA B CA 1
ATOM 933 C C . ALA B 1 46 ? -5.047 -3.648 4.992 1 96.19 46 ALA B C 1
ATOM 935 O O . ALA B 1 46 ? -5.137 -4.863 4.797 1 96.19 46 ALA B O 1
ATOM 936 N N . ASN B 1 47 ? -4.402 -2.783 4.16 1 96.31 47 ASN B N 1
ATOM 937 C CA . ASN B 1 47 ? -3.721 -3.283 2.969 1 96.31 47 ASN B CA 1
ATOM 938 C C . ASN B 1 47 ? -2.582 -4.23 3.33 1 96.31 47 ASN B C 1
ATOM 940 O O . ASN B 1 47 ? -2.385 -5.254 2.668 1 96.31 47 ASN B O 1
ATOM 944 N N . VAL B 1 48 ? -1.812 -3.938 4.305 1 96.62 48 VAL B N 1
ATOM 945 C CA . VAL B 1 48 ? -0.688 -4.762 4.734 1 96.62 48 VAL B CA 1
ATOM 946 C C . VAL B 1 48 ? -1.192 -6.137 5.172 1 96.62 48 VAL B C 1
ATOM 948 O O . VAL B 1 48 ? -0.605 -7.16 4.82 1 96.62 48 VAL B O 1
ATOM 951 N N . GLU B 1 49 ? -2.281 -6.141 5.938 1 96.75 49 GLU B N 1
ATOM 952 C CA . GLU B 1 49 ? -2.863 -7.398 6.391 1 96.75 49 GLU B CA 1
ATOM 953 C C . GLU B 1 49 ? -3.324 -8.25 5.211 1 96.75 49 GLU B C 1
ATOM 955 O O . GLU B 1 49 ? -3.066 -9.453 5.168 1 96.75 49 GLU B O 1
ATOM 960 N N . TRP B 1 50 ? -3.951 -7.621 4.281 1 97 50 TRP B N 1
ATOM 961 C CA . TRP B 1 50 ? -4.434 -8.336 3.107 1 97 50 TRP B CA 1
ATOM 962 C C . TRP B 1 50 ? -3.27 -8.93 2.316 1 97 50 TRP B C 1
ATOM 964 O O . TRP B 1 50 ? -3.311 -10.094 1.921 1 97 50 TRP B O 1
ATOM 974 N N . VAL B 1 51 ? -2.285 -8.141 2.041 1 96.12 51 VAL B N 1
ATOM 975 C CA . VAL B 1 51 ? -1.139 -8.586 1.255 1 96.12 51 VAL B CA 1
ATOM 976 C C . VAL B 1 51 ? -0.461 -9.766 1.95 1 96.12 51 VAL B C 1
ATOM 978 O O . VAL B 1 51 ? -0.041 -10.727 1.296 1 96.12 51 VAL B O 1
ATOM 981 N N . SER B 1 52 ? -0.373 -9.688 3.271 1 96 52 SER B N 1
ATOM 982 C CA . SER B 1 52 ? 0.212 -10.789 4.027 1 96 52 SER B CA 1
ATOM 983 C C . SER B 1 52 ? -0.562 -12.086 3.809 1 96 52 SER B C 1
ATOM 985 O O . SER B 1 52 ? 0.032 -13.133 3.543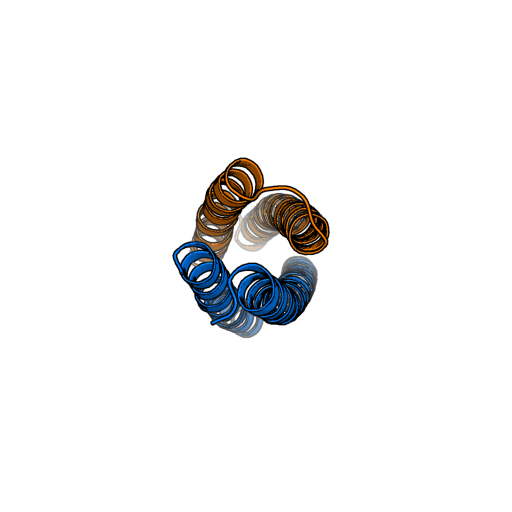 1 96 52 SER B O 1
ATOM 987 N N . ARG B 1 53 ? -1.865 -12.078 3.9 1 95.25 53 ARG B N 1
ATOM 988 C CA . ARG B 1 53 ? -2.723 -13.242 3.699 1 95.25 53 ARG B CA 1
ATOM 989 C C . ARG B 1 53 ? -2.623 -13.75 2.266 1 95.25 53 ARG B C 1
ATOM 991 O O . ARG B 1 53 ? -2.598 -14.961 2.031 1 95.25 53 ARG B O 1
ATOM 998 N N . SER B 1 54 ? -2.576 -12.766 1.348 1 94.25 54 SER B N 1
ATOM 999 C CA . SER B 1 54 ? -2.5 -13.109 -0.068 1 94.25 54 SER B CA 1
ATOM 1000 C C . SER B 1 54 ? -1.191 -13.82 -0.394 1 94.25 54 SER B C 1
ATOM 1002 O O . SER B 1 54 ? -1.168 -14.75 -1.205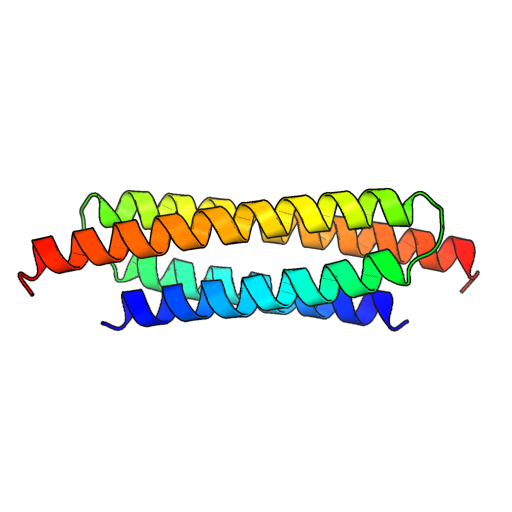 1 94.25 54 SER B O 1
ATOM 1004 N N . GLN B 1 55 ? -0.11 -13.297 0.223 1 93 55 GLN B N 1
ATOM 1005 C CA . GLN B 1 55 ? 1.191 -13.922 0.014 1 93 55 GLN B CA 1
ATOM 1006 C C . GLN B 1 55 ? 1.158 -15.398 0.392 1 93 55 GLN B C 1
ATOM 1008 O O . GLN B 1 55 ? 1.654 -16.25 -0.353 1 93 55 GLN B O 1
ATOM 1013 N N . THR B 1 56 ? 0.574 -15.688 1.567 1 92.69 56 THR B N 1
ATOM 1014 C CA . THR B 1 56 ? 0.464 -17.062 2.025 1 92.69 56 THR B CA 1
ATOM 1015 C C . THR B 1 56 ? -0.366 -17.891 1.051 1 92.69 56 THR B C 1
ATOM 1017 O O . THR B 1 56 ? 0.016 -19.016 0.697 1 92.69 56 THR B O 1
ATOM 1020 N N . SER B 1 57 ? -1.48 -17.344 0.614 1 90.62 57 SER B N 1
ATOM 1021 C CA . SER B 1 57 ? -2.373 -18.031 -0.312 1 90.62 57 SER B CA 1
ATOM 1022 C C . SER B 1 57 ? -1.672 -18.328 -1.633 1 90.62 57 SER B C 1
ATOM 1024 O O . SER B 1 57 ? -1.812 -19.438 -2.18 1 90.62 57 SER B O 1
ATOM 1026 N N . ILE B 1 58 ? -0.947 -17.469 -2.141 1 89.69 58 ILE B N 1
ATOM 1027 C CA . ILE B 1 58 ? -0.251 -17.625 -3.414 1 89.69 58 ILE B CA 1
ATOM 1028 C C . ILE B 1 58 ? 0.86 -18.656 -3.275 1 89.69 58 ILE B C 1
ATOM 1030 O O . ILE B 1 58 ? 1.052 -19.5 -4.16 1 89.69 58 ILE B O 1
ATOM 1034 N N . PHE B 1 59 ? 1.573 -18.578 -2.176 1 89 59 PHE B N 1
ATOM 1035 C CA . PHE B 1 59 ? 2.617 -19.562 -1.919 1 89 59 PHE B CA 1
ATOM 1036 C C . PHE B 1 59 ? 2.041 -20.969 -1.923 1 89 59 PHE B C 1
ATOM 1038 O O . PHE B 1 59 ? 2.586 -21.859 -2.57 1 89 59 PHE B O 1
ATOM 1045 N N . ASN B 1 60 ? 0.963 -21.156 -1.18 1 89.44 60 ASN B N 1
ATOM 1046 C CA . ASN B 1 60 ? 0.33 -22.469 -1.106 1 89.44 60 ASN B CA 1
ATOM 1047 C C . ASN B 1 60 ? -0.103 -22.953 -2.484 1 89.44 60 ASN B C 1
ATOM 1049 O O . ASN B 1 60 ? 0.059 -24.141 -2.809 1 89.44 60 ASN B O 1
ATOM 1053 N N . TRP B 1 61 ? -0.65 -22.062 -3.207 1 86.44 61 TRP B N 1
ATOM 1054 C CA . TRP B 1 61 ? -1.102 -22.422 -4.547 1 86.44 61 TRP B CA 1
ATOM 1055 C C . TRP B 1 61 ? 0.076 -22.828 -5.426 1 86.44 61 TRP B C 1
ATOM 1057 O O . TRP B 1 61 ? -0.007 -23.812 -6.164 1 86.44 61 TRP B O 1
ATOM 1067 N N . ILE B 1 62 ? 1.139 -22.172 -5.371 1 83.81 62 ILE B N 1
ATOM 1068 C CA . ILE B 1 62 ? 2.326 -22.469 -6.168 1 83.81 62 ILE B CA 1
ATOM 1069 C C . ILE B 1 62 ? 2.902 -23.812 -5.742 1 83.81 62 ILE B C 1
ATOM 1071 O O . ILE B 1 62 ? 3.316 -24.609 -6.586 1 83.81 62 ILE B O 1
ATOM 1075 N N . GLU B 1 63 ? 2.967 -23.969 -4.516 1 86.12 63 GLU B N 1
ATOM 1076 C CA . GLU B 1 63 ? 3.48 -25.234 -4.008 1 86.12 63 GLU B CA 1
ATOM 1077 C C . GLU B 1 63 ? 2.637 -26.406 -4.496 1 86.12 63 GLU B C 1
ATOM 1079 O O . GLU B 1 63 ? 3.17 -27.469 -4.828 1 86.12 63 GLU B O 1
ATOM 1084 N N . GLN B 1 64 ? 1.352 -26.266 -4.504 1 83.69 64 GLN B N 1
ATOM 1085 C CA . GLN B 1 64 ? 0.445 -27.328 -4.961 1 83.69 64 GLN B CA 1
ATOM 1086 C C . GLN B 1 64 ? 0.569 -27.531 -6.469 1 83.69 64 GLN B C 1
ATOM 1088 O O . GLN B 1 64 ? 0.479 -28.672 -6.945 1 83.69 64 GLN B O 1
ATOM 1093 N N . LYS B 1 65 ? 0.741 -26.5 -7.129 1 81.25 65 LYS B N 1
ATOM 1094 C CA . LYS B 1 65 ? 0.797 -26.562 -8.586 1 81.25 65 LYS B CA 1
ATOM 1095 C C . LYS B 1 65 ? 2.141 -27.125 -9.055 1 81.25 65 LYS B C 1
ATOM 1097 O O . LYS B 1 65 ? 2.201 -27.875 -10.031 1 81.25 65 LYS B O 1
ATOM 1102 N N . TYR B 1 66 ? 3.109 -26.656 -8.398 1 79.25 66 TYR B N 1
ATOM 1103 C CA . TYR B 1 66 ? 4.422 -27.031 -8.914 1 79.25 66 TYR B CA 1
ATOM 1104 C C . TYR B 1 66 ? 5.086 -28.062 -8.008 1 79.25 66 TYR B C 1
ATOM 1106 O O . TYR B 1 66 ? 6.195 -28.516 -8.289 1 79.25 66 TYR B O 1
ATOM 1114 N N . HIS B 1 67 ? 4.324 -28.609 -7.18 1 73.62 67 HIS B N 1
ATOM 1115 C CA . HIS B 1 67 ? 4.691 -29.75 -6.336 1 73.62 67 HIS B CA 1
ATOM 1116 C C . HIS B 1 67 ? 6.07 -29.547 -5.715 1 73.62 67 HIS B C 1
ATOM 1118 O O . HIS B 1 67 ? 6.965 -30.375 -5.891 1 73.62 67 HIS B O 1
ATOM 1124 N N . PHE B 1 68 ? 6.336 -28.344 -5.133 1 60.09 68 PHE B N 1
ATOM 1125 C CA . PHE B 1 68 ? 7.562 -28.328 -4.34 1 60.09 68 PHE B CA 1
ATOM 1126 C C . PHE B 1 68 ? 7.25 -28.109 -2.865 1 60.09 68 PHE B C 1
ATOM 1128 O O . PHE B 1 68 ? 6.184 -27.594 -2.52 1 60.09 68 PHE B O 1
#